Protein AF-A0A212C423-F1 (afdb_monomer_lite)

Foldseek 3Di:
DDDPDDDPVLLVVLLVLLLQQLVCVLVVHDRPDDPVSNVVSVVVCVVVVVVVVSVVVSVVSVVVSVVVVVVVVPPPPVVVVVVVVVVVVPPD

InterPro domains:
  IPR001373 Cullin, N-terminal [PF00888] (15-72)
  IPR016159 Cullin repeat-like-containing domain superfamily [SSF74788] (7-78)
  IPR045093 Cullin [PTHR11932] (7-76)

Organism: Cervus elaphus hippelaphus (NCBI:txid46360)

Sequence (92 aa):
MDRPKLPDNYTQDTWQKLHEAVKAIQSSTSIRYNLEELYQAVENLCSHKVSPTLYQQLRQACEGHVQAQILQFREYPCLHRLTRQCVVSQED

pLDDT: mean 76.85, std 16.86, range [32.97, 92.5]

Structure (mmCIF, N/CA/C/O backbone):
data_AF-A0A212C423-F1
#
_entry.id   AF-A0A212C423-F1
#
loop_
_atom_site.group_PDB
_atom_site.id
_atom_site.type_symbol
_atom_site.label_atom_id
_atom_site.label_alt_id
_atom_site.label_comp_id
_atom_site.label_asym_id
_atom_site.label_entity_id
_atom_site.label_seq_id
_atom_site.pdbx_PDB_ins_code
_atom_site.Cartn_x
_atom_site.Cartn_y
_atom_site.Cartn_z
_atom_site.occupancy
_atom_site.B_iso_or_equiv
_atom_site.auth_seq_id
_atom_site.auth_comp_id
_atom_site.auth_asym_id
_atom_site.auth_atom_id
_atom_site.pdbx_PDB_model_num
ATOM 1 N N . MET A 1 1 ? 20.681 -1.976 -20.406 1.00 32.97 1 MET A N 1
ATOM 2 C CA . MET A 1 1 ? 19.966 -3.259 -20.270 1.00 32.97 1 MET A CA 1
ATOM 3 C C . MET A 1 1 ? 18.503 -2.930 -20.051 1.00 32.97 1 MET A C 1
ATOM 5 O O . MET A 1 1 ? 18.134 -2.558 -18.944 1.00 32.97 1 MET A O 1
ATOM 9 N N . ASP A 1 2 ? 17.720 -2.926 -21.129 1.00 50.91 2 ASP A N 1
ATOM 10 C CA . ASP A 1 2 ? 16.283 -2.651 -21.075 1.00 50.91 2 ASP A CA 1
ATOM 11 C C . ASP A 1 2 ? 15.601 -3.885 -20.472 1.00 50.91 2 ASP A C 1
ATOM 13 O O . ASP A 1 2 ? 15.713 -4.989 -21.009 1.00 50.91 2 ASP A O 1
ATOM 17 N N . ARG A 1 3 ? 15.011 -3.731 -19.284 1.00 60.34 3 ARG A N 1
ATOM 18 C CA . ARG A 1 3 ? 14.243 -4.800 -18.641 1.00 60.34 3 ARG A CA 1
ATOM 19 C C . ARG A 1 3 ? 12.963 -4.956 -19.475 1.00 60.34 3 ARG A C 1
ATOM 21 O O . ARG A 1 3 ? 12.351 -3.929 -19.768 1.00 60.34 3 ARG A O 1
ATOM 28 N N . PRO A 1 4 ? 12.574 -6.173 -19.899 1.00 63.25 4 PRO A N 1
ATOM 29 C CA . PRO A 1 4 ? 11.425 -6.351 -20.782 1.00 63.25 4 PRO A CA 1
ATOM 30 C C . PRO A 1 4 ? 10.204 -5.638 -20.201 1.00 63.25 4 PRO A C 1
ATOM 32 O O . PRO A 1 4 ? 9.946 -5.728 -18.998 1.00 63.25 4 PRO A O 1
ATOM 35 N N . LYS A 1 5 ? 9.481 -4.889 -21.043 1.00 60.78 5 LYS A N 1
ATOM 36 C CA . LYS A 1 5 ? 8.247 -4.216 -20.628 1.00 60.78 5 LYS A CA 1
ATOM 37 C C . LYS A 1 5 ? 7.296 -5.273 -20.080 1.00 60.78 5 LYS A C 1
ATOM 39 O O . LYS A 1 5 ? 6.866 -6.163 -20.811 1.00 60.78 5 LYS A O 1
ATOM 44 N N . LEU A 1 6 ? 7.023 -5.184 -18.782 1.00 65.56 6 LEU A N 1
ATOM 45 C CA . LEU A 1 6 ? 6.002 -5.994 -18.139 1.00 65.56 6 LEU A CA 1
ATOM 46 C C . LEU A 1 6 ? 4.656 -5.678 -18.802 1.00 65.56 6 LEU A C 1
ATOM 48 O O . LEU A 1 6 ? 4.426 -4.524 -19.177 1.00 65.56 6 LEU A O 1
ATOM 52 N N . PRO A 1 7 ? 3.782 -6.676 -18.972 1.00 67.94 7 PRO A N 1
ATOM 53 C CA . PRO A 1 7 ? 2.445 -6.427 -19.482 1.00 67.94 7 PRO A CA 1
ATOM 54 C C . PRO A 1 7 ? 1.684 -5.521 -18.498 1.00 67.94 7 PRO A C 1
ATOM 56 O O . PRO A 1 7 ? 1.901 -5.593 -17.286 1.00 67.94 7 PRO A O 1
ATOM 59 N N . ASP A 1 8 ? 0.818 -4.642 -19.010 1.00 66.81 8 ASP A N 1
ATOM 60 C CA . ASP A 1 8 ? 0.187 -3.568 -18.217 1.00 66.81 8 ASP A CA 1
ATOM 61 C C . ASP A 1 8 ? -0.604 -4.084 -16.999 1.00 66.81 8 ASP A C 1
ATOM 63 O O . ASP A 1 8 ? -0.689 -3.420 -15.965 1.00 66.81 8 ASP A O 1
ATOM 67 N N . ASN A 1 9 ? -1.122 -5.310 -17.082 1.00 76.06 9 ASN A N 1
ATOM 68 C CA . ASN A 1 9 ? -1.827 -5.997 -16.000 1.00 76.06 9 ASN A CA 1
ATOM 69 C C . ASN A 1 9 ? -0.917 -6.424 -14.835 1.00 76.06 9 ASN A C 1
ATOM 71 O O . ASN A 1 9 ? -1.377 -6.475 -13.697 1.00 76.06 9 ASN A O 1
ATOM 75 N N . TYR A 1 10 ? 0.374 -6.668 -15.074 1.00 79.62 10 TYR A N 1
ATOM 76 C CA . TYR A 1 10 ? 1.294 -7.117 -14.029 1.00 79.62 10 TYR A CA 1
ATOM 77 C C . TYR A 1 10 ? 1.436 -6.083 -12.911 1.00 79.62 10 TYR A C 1
ATOM 79 O O . TYR A 1 10 ? 1.478 -6.437 -11.734 1.00 79.62 10 TYR A O 1
ATOM 87 N N . THR A 1 11 ? 1.491 -4.799 -13.269 1.00 80.56 11 THR A N 1
ATOM 88 C CA . THR A 1 11 ? 1.599 -3.701 -12.301 1.00 80.56 11 THR A CA 1
ATOM 89 C C . THR A 1 11 ? 0.395 -3.689 -11.361 1.00 80.56 11 THR A C 1
ATOM 91 O O . THR A 1 11 ? 0.561 -3.592 -10.144 1.00 80.56 11 THR A O 1
ATOM 94 N N . GLN A 1 12 ? -0.810 -3.841 -11.917 1.00 84.19 12 GLN A N 1
ATOM 95 C CA . GLN A 1 12 ? -2.053 -3.862 -11.150 1.00 84.19 12 GLN A CA 1
ATOM 96 C C . GLN A 1 12 ? -2.162 -5.118 -10.278 1.00 84.19 12 GLN A C 1
ATOM 98 O O . GLN A 1 12 ? -2.459 -4.999 -9.091 1.00 84.19 12 GLN A O 1
ATOM 103 N N . ASP A 1 13 ? -1.865 -6.297 -10.825 1.00 87.25 13 ASP A N 1
ATOM 104 C CA . ASP A 1 13 ? -1.924 -7.565 -10.088 1.00 87.25 13 ASP A CA 1
ATOM 105 C C . ASP A 1 13 ? -0.917 -7.590 -8.929 1.00 87.25 13 ASP A C 1
ATOM 107 O O . ASP A 1 13 ? -1.218 -8.035 -7.818 1.00 87.25 13 ASP A O 1
ATOM 111 N N . THR A 1 14 ? 0.287 -7.067 -9.167 1.00 88.44 14 THR A N 1
ATOM 112 C CA . THR A 1 14 ? 1.343 -6.962 -8.152 1.00 88.44 14 THR A CA 1
ATOM 113 C C . THR A 1 14 ? 0.945 -5.982 -7.052 1.00 88.44 14 THR A C 1
ATOM 115 O O . THR A 1 14 ? 1.098 -6.283 -5.865 1.00 88.44 14 THR A O 1
ATOM 118 N N . TRP A 1 15 ? 0.369 -4.836 -7.428 1.00 88.25 15 TRP A N 1
ATOM 119 C CA . TRP A 1 15 ? -0.189 -3.889 -6.467 1.00 88.25 15 TRP A CA 1
ATOM 120 C C . TRP A 1 15 ? -1.326 -4.506 -5.647 1.00 88.25 15 TRP A C 1
ATOM 122 O O . TRP A 1 15 ? -1.364 -4.332 -4.431 1.00 88.25 15 TRP A O 1
ATOM 132 N N . GLN A 1 16 ? -2.224 -5.267 -6.271 1.00 89.62 16 GLN A N 1
ATOM 133 C CA . GLN A 1 16 ? -3.351 -5.889 -5.580 1.00 89.62 16 GLN A CA 1
ATOM 134 C C . GLN A 1 16 ? -2.886 -6.836 -4.467 1.00 89.62 16 GLN A C 1
ATOM 136 O O . GLN A 1 16 ? -3.416 -6.777 -3.357 1.00 89.62 16 GLN A O 1
ATOM 141 N N . LYS A 1 17 ? -1.845 -7.640 -4.718 1.00 90.88 17 LYS A N 1
ATOM 142 C CA . LYS A 1 17 ? -1.231 -8.499 -3.690 1.00 90.88 17 LYS A CA 1
ATOM 143 C C . LYS A 1 17 ? -0.666 -7.690 -2.521 1.00 90.88 17 LYS A C 1
ATOM 145 O O . LYS A 1 17 ? -0.922 -8.022 -1.363 1.00 90.88 17 LYS A O 1
ATOM 150 N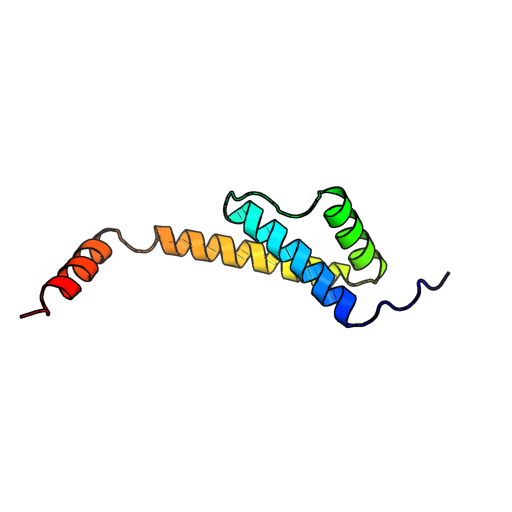 N . LEU A 1 18 ? 0.063 -6.610 -2.813 1.00 91.50 18 LEU A N 1
ATOM 151 C CA . LEU A 1 18 ? 0.608 -5.719 -1.784 1.00 91.50 18 LEU A CA 1
ATOM 152 C C . LEU A 1 18 ? -0.506 -5.053 -0.974 1.00 91.50 18 LEU A C 1
ATOM 154 O O . LEU A 1 18 ? -0.444 -5.026 0.253 1.00 91.50 18 LEU A O 1
ATOM 158 N N . HIS A 1 19 ? -1.550 -4.569 -1.639 1.00 90.75 19 HIS A N 1
ATOM 159 C CA . HIS A 1 19 ? -2.698 -3.946 -0.994 1.00 90.75 19 HIS A CA 1
ATOM 160 C C . HIS A 1 19 ? -3.456 -4.928 -0.089 1.00 90.75 19 HIS A C 1
ATOM 162 O O . HIS A 1 19 ? -3.832 -4.571 1.027 1.00 90.75 19 HIS A O 1
ATOM 168 N N . GLU A 1 20 ? -3.639 -6.180 -0.516 1.00 91.44 20 GLU A N 1
ATOM 169 C CA . GLU A 1 20 ? -4.216 -7.224 0.335 1.00 91.44 20 GLU A CA 1
ATOM 170 C C . GLU A 1 20 ? -3.354 -7.509 1.567 1.00 91.44 20 GLU A C 1
ATOM 172 O O . GLU A 1 20 ? -3.896 -7.641 2.664 1.00 91.44 20 GLU A O 1
ATOM 177 N N . ALA A 1 21 ? -2.028 -7.563 1.412 1.00 91.94 21 ALA A N 1
ATOM 178 C CA . ALA A 1 21 ? -1.116 -7.732 2.539 1.00 91.94 21 ALA A CA 1
ATOM 179 C C . ALA A 1 21 ? -1.193 -6.544 3.516 1.00 91.94 21 ALA A C 1
ATOM 181 O O . ALA A 1 21 ? -1.308 -6.751 4.724 1.00 91.94 21 ALA A O 1
ATOM 182 N N . VAL A 1 22 ? -1.221 -5.306 3.010 1.00 92.25 22 VAL A N 1
ATOM 183 C CA . VAL A 1 22 ? -1.397 -4.092 3.827 1.00 92.25 22 VAL A CA 1
ATOM 184 C C . VAL A 1 22 ? -2.730 -4.123 4.571 1.00 92.25 22 VAL A C 1
ATOM 186 O O . VAL A 1 22 ? -2.765 -3.880 5.776 1.00 92.25 22 VAL A O 1
ATOM 189 N N . LYS A 1 23 ? -3.822 -4.488 3.894 1.00 89.75 23 LYS A N 1
ATOM 190 C CA . LYS A 1 23 ? -5.145 -4.618 4.515 1.00 89.75 23 LYS A CA 1
ATOM 191 C C . LYS A 1 23 ? -5.170 -5.712 5.582 1.00 89.75 23 LYS A C 1
ATOM 193 O O . LYS A 1 23 ? -5.820 -5.542 6.616 1.00 89.75 23 LYS A O 1
ATOM 198 N N . ALA A 1 24 ? -4.463 -6.818 5.349 1.00 91.44 24 ALA A N 1
ATOM 199 C CA . ALA A 1 24 ? -4.356 -7.898 6.316 1.00 91.44 24 ALA A CA 1
ATOM 200 C C . ALA A 1 24 ? -3.646 -7.429 7.594 1.00 91.44 24 ALA A C 1
ATOM 202 O O . ALA A 1 24 ? -4.173 -7.657 8.684 1.00 91.44 24 ALA A O 1
ATOM 203 N N . ILE A 1 25 ? -2.538 -6.689 7.454 1.00 90.88 25 ILE A N 1
ATOM 204 C CA . ILE A 1 25 ? -1.804 -6.055 8.564 1.00 90.88 25 ILE A CA 1
ATOM 205 C C . ILE A 1 25 ? -2.703 -5.073 9.321 1.00 90.88 25 ILE A C 1
ATOM 207 O O . ILE A 1 25 ? -2.828 -5.162 10.538 1.00 90.88 25 ILE A O 1
ATOM 211 N N . GLN A 1 26 ? -3.364 -4.168 8.599 1.00 88.62 26 GLN A N 1
ATOM 2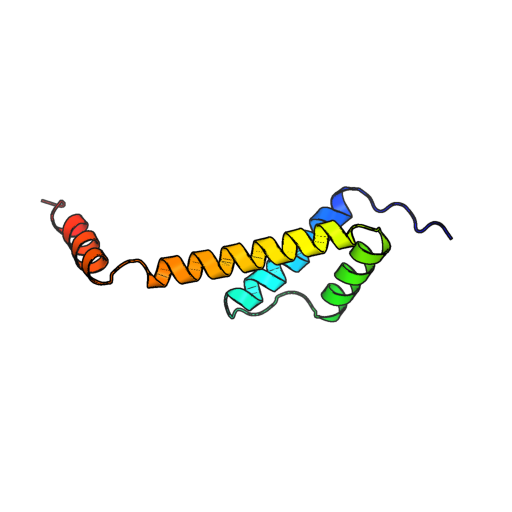12 C CA . GLN A 1 26 ? -4.287 -3.175 9.159 1.00 88.62 26 GLN A CA 1
ATOM 213 C C . GLN A 1 26 ? -5.439 -3.810 9.951 1.00 88.62 26 GLN A C 1
ATOM 215 O O . GLN A 1 26 ? -5.901 -3.258 10.945 1.00 88.62 26 GLN A O 1
ATOM 220 N N . SER A 1 27 ? -5.907 -4.979 9.517 1.00 87.50 27 SER A N 1
ATOM 221 C CA . SER A 1 27 ? -6.997 -5.712 10.169 1.00 87.50 27 SER A CA 1
ATOM 222 C C . SER A 1 27 ? -6.503 -6.680 11.251 1.00 87.50 27 SER A C 1
ATOM 224 O O . SER A 1 27 ? -7.309 -7.430 11.797 1.00 87.50 27 SER A O 1
ATOM 226 N N . SER A 1 28 ? -5.197 -6.706 11.546 1.00 90.50 28 SER A N 1
ATOM 227 C CA . SER A 1 28 ? -4.561 -7.686 12.442 1.00 90.50 28 SER A CA 1
ATOM 228 C C . SER A 1 28 ? -4.882 -9.140 12.064 1.00 90.50 28 SER A C 1
ATOM 230 O O . SER A 1 28 ? -5.091 -9.999 12.919 1.00 90.50 28 SER A O 1
ATOM 232 N N . THR A 1 29 ? -4.942 -9.416 10.761 1.00 90.00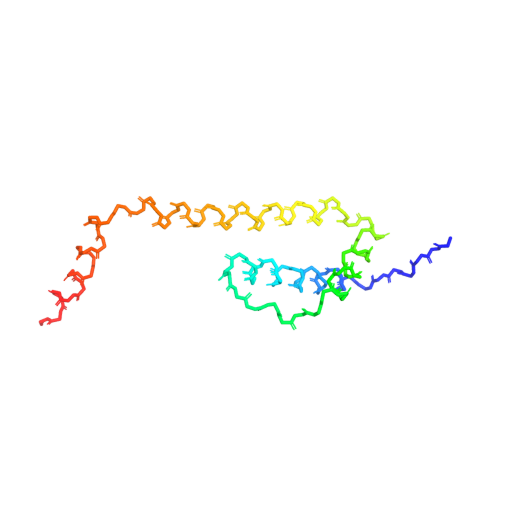 29 THR A N 1
ATOM 233 C CA . THR A 1 29 ? -5.213 -10.742 10.186 1.00 90.00 29 THR A CA 1
ATOM 234 C C . THR A 1 29 ? -3.957 -11.334 9.547 1.00 90.00 29 THR A C 1
ATOM 236 O O . THR A 1 29 ? -3.005 -10.623 9.228 1.00 90.00 29 THR A O 1
ATOM 239 N N . SER A 1 30 ? -3.945 -12.655 9.359 1.00 89.56 30 SER A N 1
ATOM 240 C CA . SER A 1 30 ? -2.807 -13.355 8.758 1.00 89.56 30 SER A CA 1
ATOM 241 C C . SER A 1 30 ? -2.609 -12.965 7.289 1.00 89.56 30 SER A C 1
ATOM 243 O O . SER A 1 30 ? -3.556 -12.934 6.499 1.00 89.56 30 SER A O 1
ATOM 245 N N . ILE A 1 31 ? -1.357 -12.695 6.918 1.00 90.19 31 ILE A N 1
ATOM 246 C CA . ILE A 1 31 ? -0.959 -12.426 5.537 1.00 90.19 31 ILE A CA 1
ATOM 247 C C . ILE A 1 31 ? -0.864 -13.765 4.800 1.00 90.19 31 ILE A C 1
ATOM 249 O O . ILE A 1 31 ? -0.118 -14.653 5.201 1.00 90.19 31 ILE A O 1
ATOM 253 N N . ARG A 1 32 ? -1.619 -13.905 3.705 1.00 86.31 32 ARG A N 1
ATOM 254 C CA . ARG A 1 32 ? -1.672 -15.137 2.892 1.00 86.31 32 ARG A CA 1
ATOM 255 C C . ARG A 1 32 ? -0.468 -15.324 1.964 1.00 86.31 32 ARG A C 1
ATOM 257 O O . ARG A 1 32 ? -0.275 -16.410 1.431 1.00 86.31 32 ARG A O 1
ATOM 264 N N . TYR A 1 33 ? 0.293 -14.258 1.741 1.00 87.31 33 TYR A N 1
ATOM 265 C CA . TYR A 1 33 ? 1.442 -14.215 0.841 1.00 87.31 33 TYR A CA 1
ATOM 266 C C . TYR A 1 33 ? 2.742 -14.358 1.625 1.00 87.31 33 TYR A C 1
ATOM 268 O O . TYR A 1 33 ? 2.825 -13.918 2.776 1.00 87.31 33 TYR A O 1
ATOM 276 N N . ASN A 1 34 ? 3.765 -14.943 1.003 1.00 90.75 34 ASN A N 1
ATOM 277 C CA . ASN A 1 34 ? 5.071 -15.016 1.643 1.00 90.75 34 ASN A CA 1
ATOM 278 C C . ASN A 1 34 ? 5.791 -13.655 1.577 1.00 90.75 34 ASN A C 1
ATOM 280 O O . ASN A 1 34 ? 5.549 -12.842 0.685 1.00 90.75 34 ASN A O 1
ATOM 284 N N . LEU A 1 35 ? 6.651 -13.383 2.562 1.00 89.06 35 LEU A N 1
ATOM 285 C CA . LEU A 1 35 ? 7.307 -12.079 2.682 1.00 89.06 35 LEU A CA 1
ATOM 286 C C . LEU A 1 35 ? 8.267 -11.807 1.519 1.00 89.06 35 LEU A C 1
ATOM 288 O O . LEU A 1 35 ? 8.332 -10.681 1.039 1.00 89.06 35 LEU A O 1
ATOM 292 N N . GLU A 1 36 ? 8.977 -12.828 1.046 1.00 90.44 36 GLU A N 1
ATOM 293 C CA . GLU A 1 36 ? 9.950 -12.707 -0.043 1.00 90.44 36 GLU A CA 1
ATOM 294 C C . GLU A 1 36 ? 9.280 -12.312 -1.368 1.00 90.44 36 GLU A C 1
ATOM 296 O O . GLU A 1 36 ? 9.736 -11.393 -2.045 1.00 90.44 36 GLU A O 1
ATOM 301 N N . GLU A 1 37 ? 8.119 -12.892 -1.673 1.00 88.06 37 GLU A N 1
ATOM 302 C CA . GLU A 1 37 ? 7.261 -12.518 -2.797 1.00 88.06 37 GLU A CA 1
ATOM 303 C C . GLU A 1 37 ? 6.802 -11.064 -2.703 1.00 88.06 37 GLU A C 1
ATOM 305 O O . GLU A 1 37 ? 6.770 -10.368 -3.718 1.00 88.06 37 GLU A O 1
ATOM 310 N N . LEU A 1 38 ? 6.456 -10.583 -1.503 1.00 90.69 38 LEU A N 1
ATOM 311 C CA . LEU A 1 38 ? 6.067 -9.186 -1.301 1.00 90.69 38 LEU A CA 1
ATOM 312 C C . LEU A 1 38 ? 7.260 -8.240 -1.496 1.00 90.69 38 LEU A C 1
ATOM 314 O O . LEU A 1 38 ? 7.106 -7.192 -2.125 1.00 90.69 38 LEU A O 1
ATOM 318 N N . TYR A 1 39 ? 8.453 -8.609 -1.023 1.00 89.94 39 TYR A N 1
ATOM 319 C CA . TYR A 1 39 ? 9.667 -7.823 -1.262 1.00 89.94 39 TYR A CA 1
ATOM 320 C C . TYR A 1 39 ? 10.018 -7.764 -2.752 1.00 89.94 39 TYR A C 1
ATOM 322 O O . TYR A 1 39 ? 10.256 -6.676 -3.282 1.00 89.94 39 TYR A O 1
ATOM 330 N N . GLN A 1 40 ? 9.960 -8.898 -3.449 1.00 88.62 40 GLN A N 1
ATOM 331 C CA . GLN A 1 40 ? 10.228 -8.974 -4.884 1.00 88.62 40 GLN A CA 1
ATOM 332 C C . GLN A 1 40 ? 9.180 -8.203 -5.708 1.00 88.62 40 GLN A C 1
ATOM 334 O O . GLN A 1 40 ? 9.520 -7.526 -6.680 1.00 88.62 40 GLN A O 1
ATOM 339 N N . ALA A 1 41 ? 7.908 -8.243 -5.302 1.00 88.38 41 ALA A N 1
ATOM 340 C CA . ALA A 1 41 ? 6.834 -7.447 -5.894 1.00 88.38 41 ALA A CA 1
ATOM 341 C C . ALA A 1 41 ? 7.131 -5.939 -5.826 1.00 88.38 41 ALA A C 1
ATOM 343 O O . ALA A 1 41 ? 7.015 -5.234 -6.833 1.00 88.38 41 ALA A O 1
ATOM 344 N N . VAL A 1 42 ? 7.565 -5.445 -4.662 1.00 88.56 42 VAL A N 1
ATOM 345 C CA . VAL A 1 42 ? 7.960 -4.038 -4.484 1.00 88.56 42 VAL A CA 1
ATOM 346 C C . VAL A 1 42 ? 9.194 -3.700 -5.319 1.00 88.56 42 VAL A C 1
ATOM 348 O O . VAL A 1 42 ? 9.212 -2.661 -5.980 1.00 88.56 42 VAL A O 1
ATOM 351 N N . GLU A 1 43 ? 10.209 -4.565 -5.330 1.00 88.69 43 GLU A N 1
ATOM 352 C CA . GLU A 1 43 ? 11.424 -4.359 -6.124 1.00 88.69 43 GLU A CA 1
ATOM 353 C C . GLU A 1 43 ? 11.110 -4.241 -7.623 1.00 88.69 43 GLU A C 1
ATOM 355 O O . GLU A 1 43 ? 11.619 -3.339 -8.299 1.00 88.69 43 GLU A O 1
ATOM 360 N N . ASN A 1 44 ? 10.222 -5.097 -8.133 1.00 86.06 44 ASN A N 1
ATOM 361 C CA . ASN A 1 44 ? 9.778 -5.055 -9.522 1.00 86.06 44 ASN A CA 1
ATOM 362 C C . ASN A 1 44 ? 9.029 -3.751 -9.828 1.00 86.06 44 ASN A C 1
ATOM 364 O O . ASN A 1 44 ? 9.360 -3.069 -10.797 1.00 86.06 44 ASN A O 1
ATOM 368 N N . LEU A 1 45 ? 8.081 -3.332 -8.988 1.00 84.88 45 LEU A N 1
ATOM 369 C CA . LEU A 1 45 ? 7.357 -2.070 -9.198 1.00 84.88 45 LEU A CA 1
ATOM 370 C C . LEU A 1 45 ? 8.292 -0.849 -9.169 1.00 84.88 45 LEU A C 1
ATOM 372 O O . LEU A 1 45 ? 8.191 0.044 -10.018 1.00 84.88 45 LEU A O 1
ATOM 376 N N . CYS A 1 46 ? 9.252 -0.832 -8.243 1.00 85.25 46 CYS A N 1
ATOM 377 C CA . CYS A 1 46 ? 10.245 0.235 -8.147 1.00 85.25 46 CYS A CA 1
ATOM 378 C C . CYS A 1 46 ? 11.193 0.258 -9.355 1.00 85.25 46 CYS A C 1
ATOM 380 O O . CYS A 1 46 ? 11.494 1.326 -9.895 1.00 85.25 46 CYS A O 1
ATOM 382 N N . SER A 1 47 ? 11.616 -0.916 -9.829 1.00 81.75 47 SER A N 1
ATOM 383 C CA . SER A 1 47 ? 12.484 -1.060 -11.006 1.00 81.75 47 SER A CA 1
ATOM 384 C C . SER A 1 47 ? 11.835 -0.533 -12.290 1.00 81.75 47 SER A C 1
ATOM 386 O O . SER A 1 47 ? 12.535 -0.060 -13.185 1.00 81.75 47 SER A O 1
ATOM 388 N N . HIS A 1 48 ? 10.503 -0.569 -12.373 1.00 80.94 48 HIS A N 1
ATOM 389 C CA . HIS A 1 48 ? 9.723 -0.109 -13.526 1.00 80.94 48 HIS A CA 1
ATOM 390 C C . HIS A 1 48 ? 9.280 1.365 -13.432 1.00 80.94 48 HIS A C 1
ATOM 392 O O . HIS A 1 48 ? 8.415 1.797 -14.189 1.00 80.94 48 HIS A O 1
ATOM 398 N N . LYS A 1 49 ? 9.891 2.163 -12.539 1.00 77.81 49 LYS A N 1
ATOM 399 C CA . LYS A 1 49 ? 9.571 3.590 -12.311 1.00 77.81 49 LYS A CA 1
ATOM 400 C C . LYS A 1 49 ? 8.131 3.847 -11.839 1.00 77.81 49 LYS A C 1
ATOM 402 O O . LYS A 1 49 ? 7.645 4.971 -11.945 1.00 77.81 49 LYS A O 1
ATOM 407 N N . VAL A 1 50 ? 7.473 2.839 -11.263 1.00 79.31 50 VAL A N 1
ATOM 408 C CA . VAL A 1 50 ? 6.135 2.961 -10.651 1.00 79.31 50 VAL A CA 1
ATOM 409 C C . VAL A 1 50 ? 6.234 3.392 -9.177 1.00 79.31 50 VAL A C 1
ATOM 411 O O . VAL A 1 50 ? 5.224 3.613 -8.518 1.00 79.31 50 VAL A O 1
ATOM 414 N N . SER A 1 51 ? 7.448 3.596 -8.650 1.00 80.50 51 SER A N 1
ATOM 415 C CA . SER A 1 51 ? 7.713 4.0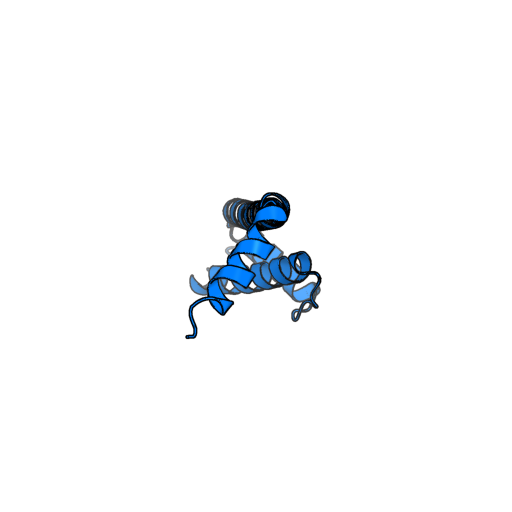32 -7.271 1.00 80.50 51 SER A CA 1
ATOM 416 C C . SER A 1 51 ? 6.866 5.219 -6.778 1.00 80.50 51 SER A C 1
ATOM 418 O O . SER A 1 51 ? 6.320 5.116 -5.678 1.00 80.50 51 SER A O 1
ATOM 420 N N . PRO A 1 52 ? 6.717 6.340 -7.523 1.00 86.75 52 PRO A N 1
ATOM 421 C CA . PRO A 1 52 ? 5.913 7.466 -7.041 1.00 86.75 52 PRO A CA 1
ATOM 422 C C . PRO A 1 52 ? 4.429 7.101 -6.900 1.00 86.75 52 PRO A C 1
ATOM 424 O O . PRO A 1 52 ? 3.803 7.459 -5.903 1.00 86.75 52 PRO A O 1
ATOM 427 N N . THR A 1 53 ? 3.879 6.341 -7.850 1.00 86.12 53 THR A N 1
ATOM 428 C CA . THR A 1 53 ? 2.497 5.845 -7.797 1.00 86.12 53 THR A CA 1
ATOM 429 C C . THR A 1 53 ? 2.313 4.859 -6.647 1.00 86.12 53 THR A C 1
ATOM 431 O O . THR A 1 53 ? 1.366 4.996 -5.878 1.00 86.12 53 THR A O 1
ATOM 434 N N . LEU A 1 54 ? 3.254 3.926 -6.471 1.00 87.12 54 LEU A N 1
ATOM 435 C CA . LEU A 1 54 ? 3.243 2.948 -5.383 1.00 87.12 54 LEU A CA 1
ATOM 436 C C . LEU A 1 54 ? 3.178 3.635 -4.012 1.00 87.12 54 LEU A C 1
ATOM 438 O O . LEU A 1 54 ? 2.367 3.269 -3.163 1.00 87.12 54 LEU A O 1
ATOM 442 N N . TYR A 1 55 ? 3.997 4.671 -3.809 1.00 89.38 55 TYR A N 1
ATOM 443 C CA . TYR A 1 55 ? 3.986 5.444 -2.569 1.00 89.38 55 TYR A CA 1
ATOM 444 C C . TYR A 1 55 ? 2.642 6.144 -2.335 1.00 89.38 55 TYR A C 1
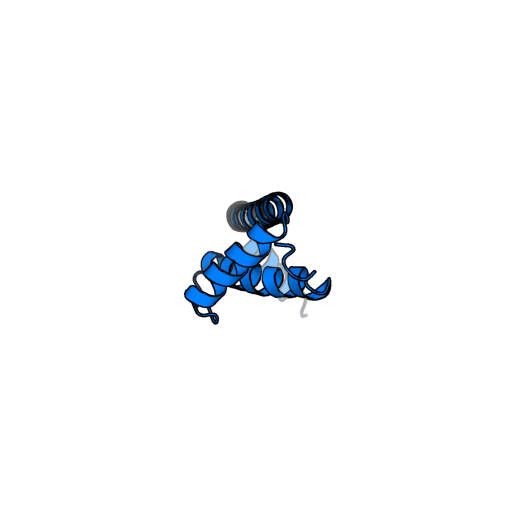ATOM 446 O O . TYR A 1 55 ? 2.097 6.077 -1.232 1.00 89.38 55 TYR A O 1
ATOM 454 N N . GLN A 1 56 ? 2.084 6.792 -3.363 1.00 90.69 56 GLN A N 1
ATOM 455 C CA . GLN A 1 56 ? 0.780 7.452 -3.254 1.00 90.69 56 GLN A CA 1
ATOM 456 C C . GLN A 1 56 ? -0.332 6.464 -2.889 1.00 90.69 56 GLN A C 1
ATOM 458 O O . GLN A 1 56 ? -1.143 6.766 -2.014 1.00 90.69 56 GLN A O 1
ATOM 463 N N . GLN A 1 57 ? -0.348 5.281 -3.505 1.00 89.12 57 GLN A N 1
ATOM 464 C CA . GLN A 1 57 ? -1.362 4.268 -3.225 1.00 89.12 57 GLN A CA 1
ATOM 465 C C . GLN A 1 57 ? -1.221 3.678 -1.813 1.00 89.12 57 GLN A C 1
ATOM 467 O O . GLN A 1 57 ? -2.221 3.532 -1.111 1.00 89.12 57 GLN A O 1
ATOM 472 N N . LEU A 1 58 ? 0.008 3.400 -1.353 1.00 91.38 58 LEU A N 1
ATOM 473 C CA . LEU A 1 58 ? 0.263 2.965 0.028 1.00 91.38 58 LEU A CA 1
ATOM 474 C C . LEU A 1 58 ? -0.194 4.016 1.038 1.00 91.38 58 LEU A C 1
ATOM 476 O O . LEU A 1 58 ? -0.863 3.692 2.019 1.00 91.38 58 LEU A O 1
ATOM 480 N N . ARG A 1 59 ? 0.129 5.285 0.775 1.00 92.50 59 ARG A N 1
ATOM 481 C CA . ARG A 1 59 ? -0.293 6.400 1.620 1.00 92.50 59 ARG A CA 1
ATOM 482 C C . ARG A 1 59 ? -1.817 6.484 1.706 1.00 92.50 59 ARG A C 1
ATOM 484 O O . ARG A 1 59 ? -2.342 6.546 2.812 1.00 92.50 59 ARG A O 1
ATOM 491 N N . GLN A 1 60 ? -2.516 6.430 0.573 1.00 91.44 60 GLN A N 1
ATOM 492 C CA . GLN A 1 60 ? -3.982 6.450 0.536 1.00 91.44 60 GLN A CA 1
ATOM 493 C C . GLN A 1 60 ? -4.602 5.264 1.285 1.00 91.44 60 GLN A C 1
ATOM 495 O O . GLN A 1 60 ? -5.560 5.454 2.033 1.00 91.44 60 GLN A O 1
ATOM 500 N N . ALA A 1 61 ? -4.050 4.056 1.137 1.00 90.44 61 ALA A N 1
ATOM 501 C CA . ALA A 1 61 ? -4.531 2.875 1.854 1.00 90.44 61 ALA A CA 1
ATOM 502 C C . ALA A 1 61 ? -4.389 3.030 3.380 1.00 90.44 61 ALA A C 1
ATOM 504 O O . ALA A 1 61 ? -5.282 2.637 4.133 1.00 90.44 61 ALA A O 1
ATOM 505 N N . CYS A 1 62 ? -3.290 3.628 3.848 1.00 90.94 62 CYS A N 1
ATOM 506 C CA . CYS A 1 62 ? -3.092 3.937 5.265 1.00 90.94 62 CYS A CA 1
ATOM 507 C C . CYS A 1 62 ? -4.016 5.061 5.754 1.00 90.94 62 CYS A C 1
ATOM 509 O O . CYS A 1 62 ? -4.644 4.914 6.800 1.00 90.94 62 CYS A O 1
ATOM 511 N N . GLU A 1 63 ? -4.137 6.159 5.005 1.00 92.31 63 GLU A N 1
ATOM 512 C CA . GLU A 1 63 ? -5.018 7.284 5.352 1.00 92.31 63 GLU A CA 1
ATOM 513 C C . GLU A 1 63 ? -6.483 6.844 5.446 1.00 92.31 63 GLU A C 1
ATOM 515 O O . GLU A 1 63 ? -7.150 7.149 6.434 1.00 92.31 63 GLU A O 1
ATOM 520 N N . GLY A 1 64 ? -6.961 6.064 4.472 1.00 89.81 64 GLY A N 1
ATOM 521 C CA . GLY A 1 64 ? -8.319 5.524 4.473 1.00 89.81 64 GLY A CA 1
ATOM 522 C C . GLY A 1 64 ? -8.586 4.611 5.670 1.00 89.81 64 GLY A C 1
ATOM 523 O O . GLY A 1 64 ? -9.642 4.712 6.296 1.00 89.81 64 GLY A O 1
ATOM 524 N N . HIS A 1 65 ? -7.615 3.771 6.042 1.00 89.62 65 HIS A N 1
ATOM 525 C CA . HIS A 1 65 ? -7.733 2.927 7.228 1.00 89.62 65 HIS A CA 1
ATOM 526 C C . HIS A 1 65 ? -7.815 3.752 8.519 1.00 89.62 65 HIS A C 1
ATOM 528 O O . HIS A 1 65 ? -8.726 3.545 9.320 1.00 89.62 65 HIS A O 1
ATOM 534 N N . VAL A 1 66 ? -6.918 4.727 8.701 1.00 88.75 66 VAL A N 1
ATOM 535 C CA . VAL A 1 66 ? -6.918 5.602 9.885 1.00 88.75 66 VAL A CA 1
ATOM 536 C C . VAL A 1 66 ? -8.215 6.408 9.967 1.00 88.75 66 VAL A C 1
ATOM 538 O O . VAL A 1 66 ? -8.817 6.491 11.035 1.00 88.75 66 VAL A O 1
ATOM 541 N N . GLN A 1 67 ? -8.695 6.960 8.850 1.00 88.69 67 GLN A N 1
ATOM 542 C CA . GLN A 1 67 ? -9.960 7.692 8.810 1.00 88.69 67 GLN A CA 1
ATOM 543 C C . GLN A 1 67 ? -11.151 6.797 9.183 1.00 88.69 67 GLN A C 1
ATOM 545 O O . GLN A 1 67 ? -11.995 7.217 9.976 1.00 88.69 67 GLN A O 1
ATOM 550 N N . ALA A 1 68 ? -11.205 5.565 8.669 1.00 85.25 68 ALA A N 1
ATOM 551 C CA . ALA A 1 68 ? -12.244 4.599 9.024 1.00 85.25 68 ALA A CA 1
ATOM 552 C C . ALA A 1 68 ? -12.207 4.234 10.518 1.00 85.25 68 ALA A C 1
ATOM 554 O O . ALA A 1 68 ? -13.255 4.194 11.164 1.00 85.25 68 ALA A O 1
ATOM 555 N N . GLN A 1 69 ? -11.014 4.049 11.094 1.00 82.19 69 GLN A N 1
ATOM 556 C CA . GLN A 1 69 ? -10.876 3.824 12.534 1.00 82.19 69 GLN A CA 1
ATOM 557 C C . GLN A 1 69 ? -11.314 5.046 13.350 1.00 82.19 69 GLN A C 1
ATOM 559 O O . GLN A 1 69 ? -12.001 4.897 14.354 1.00 82.19 69 GLN A O 1
ATOM 564 N N . ILE A 1 70 ? -11.003 6.269 12.914 1.00 82.75 70 ILE A N 1
ATOM 565 C CA . ILE A 1 70 ? -11.474 7.485 13.594 1.00 82.75 70 ILE A CA 1
ATOM 566 C C . ILE A 1 70 ? -13.004 7.579 13.566 1.00 82.75 70 ILE A C 1
ATOM 568 O O . ILE A 1 70 ? -13.594 7.968 14.573 1.00 82.75 70 ILE A O 1
ATOM 572 N N . LEU A 1 71 ? -13.658 7.225 12.453 1.00 75.88 71 LEU A N 1
ATOM 573 C CA . LEU A 1 71 ? -15.124 7.192 12.372 1.00 75.88 71 LEU A CA 1
ATOM 574 C C . LEU A 1 71 ? -15.721 6.210 13.387 1.00 75.88 71 LEU A C 1
ATOM 576 O O . LEU A 1 71 ? -16.660 6.577 14.090 1.00 75.88 71 LEU A O 1
ATOM 580 N N . GLN A 1 72 ? -15.111 5.030 13.544 1.00 66.88 72 GLN A N 1
ATOM 581 C CA . GLN A 1 72 ? -15.506 4.048 14.560 1.00 66.88 72 GLN A CA 1
ATOM 582 C C . GLN A 1 72 ? -15.469 4.624 15.988 1.00 66.88 72 GLN A C 1
ATOM 584 O O . GLN A 1 72 ? -16.294 4.253 16.818 1.00 66.88 72 GLN A O 1
ATOM 589 N N . PHE A 1 73 ? -14.541 5.541 16.283 1.00 67.88 73 PHE A N 1
ATOM 590 C CA . PHE A 1 73 ? -14.451 6.203 17.592 1.00 67.88 73 PHE A CA 1
ATOM 591 C C . PHE A 1 73 ? -15.276 7.497 17.702 1.00 67.88 73 PHE A C 1
ATOM 593 O O . PHE A 1 73 ? -15.569 7.936 18.815 1.00 67.88 73 PHE A O 1
ATOM 600 N N . ARG A 1 74 ? -15.628 8.139 16.579 1.00 61.50 74 ARG A N 1
ATOM 601 C CA . ARG A 1 74 ? -16.399 9.397 16.538 1.00 61.50 74 ARG A CA 1
ATOM 602 C C . ARG A 1 74 ? -17.909 9.196 16.541 1.00 61.50 74 ARG A C 1
ATOM 604 O O . ARG A 1 74 ? -18.626 10.135 16.885 1.00 61.50 74 ARG A O 1
ATOM 611 N N . GLU A 1 75 ? -18.402 8.017 16.177 1.00 53.56 75 GLU A N 1
ATOM 612 C CA . GLU A 1 75 ? -19.797 7.669 16.428 1.00 53.56 75 GLU A CA 1
ATOM 613 C C . GLU A 1 75 ? -20.017 7.576 17.940 1.00 53.56 75 GLU A C 1
ATOM 615 O O . GLU A 1 75 ? -19.628 6.620 18.608 1.00 53.56 75 GLU A O 1
ATOM 620 N N . TYR A 1 76 ? -20.610 8.632 18.497 1.00 50.25 76 TYR A N 1
ATOM 621 C CA . TYR A 1 76 ? -20.984 8.705 19.900 1.00 50.25 76 TYR A CA 1
ATOM 622 C C . TYR A 1 76 ? -21.743 7.426 20.308 1.00 50.25 76 TYR A C 1
ATOM 624 O O . TYR A 1 76 ? -22.800 7.138 19.732 1.00 50.25 76 TYR A O 1
ATOM 632 N N . PRO A 1 77 ? -21.287 6.699 21.350 1.00 53.25 77 PRO A N 1
ATOM 633 C CA . PRO A 1 77 ? -21.942 5.488 21.864 1.00 53.25 77 PRO A CA 1
ATOM 634 C C . PRO A 1 77 ? -23.428 5.671 22.207 1.00 53.25 77 PRO A C 1
ATOM 636 O O . PRO A 1 77 ? -24.177 4.700 22.320 1.00 53.25 77 PRO A O 1
ATOM 639 N N . CYS A 1 78 ? -23.866 6.920 22.370 1.00 52.50 78 CYS A N 1
ATOM 640 C CA . CYS A 1 78 ? -25.236 7.282 22.688 1.00 52.50 78 CYS A CA 1
ATOM 641 C C . CYS A 1 78 ? -26.233 6.985 21.552 1.00 52.50 78 CYS A C 1
ATOM 643 O O . CYS A 1 78 ? -27.393 6.719 21.855 1.00 52.50 78 CYS A O 1
ATOM 645 N N . LEU A 1 79 ? -25.823 6.977 20.273 1.00 51.66 79 LEU A N 1
ATOM 646 C CA . LEU A 1 79 ? -26.762 6.756 19.158 1.00 51.66 79 LEU A CA 1
ATOM 647 C C . LEU A 1 79 ? -26.939 5.275 18.779 1.00 51.66 79 LEU A C 1
ATOM 649 O O . LEU A 1 79 ? -28.014 4.893 18.329 1.00 51.66 79 LEU A O 1
ATOM 653 N N . HIS A 1 80 ? -25.935 4.419 19.011 1.00 49.91 80 HIS A N 1
ATOM 654 C CA . HIS A 1 80 ? -25.997 2.998 18.628 1.00 49.91 80 HIS A CA 1
ATOM 655 C C . HIS A 1 80 ? -27.009 2.187 19.464 1.00 49.91 80 HIS A C 1
ATOM 657 O O . HIS A 1 80 ? -27.583 1.211 18.979 1.00 49.91 80 HIS A O 1
ATOM 663 N N . ARG A 1 81 ? -27.281 2.585 20.720 1.00 47.03 81 ARG A N 1
ATOM 664 C CA . ARG A 1 81 ? -28.384 1.977 21.493 1.00 47.03 81 ARG A CA 1
ATOM 665 C C . ARG A 1 81 ? -29.754 2.381 20.959 1.00 47.03 81 ARG A C 1
ATOM 667 O O . ARG A 1 81 ? -30.647 1.547 20.955 1.00 47.03 81 ARG A O 1
ATOM 674 N N . LEU A 1 82 ? -29.913 3.616 20.488 1.00 51.19 82 LEU A N 1
ATOM 675 C CA . LEU A 1 82 ? -31.182 4.098 19.943 1.00 51.19 82 LEU A CA 1
ATOM 676 C C . LEU A 1 82 ? -31.471 3.499 18.564 1.00 51.19 82 LEU A C 1
ATOM 678 O O . LEU A 1 82 ? -32.590 3.059 18.336 1.00 51.19 82 LEU A O 1
ATOM 682 N N . THR A 1 83 ? -30.480 3.372 17.678 1.00 53.44 83 THR A N 1
ATOM 683 C CA . THR A 1 83 ? -30.705 2.755 16.360 1.00 53.44 83 THR A CA 1
ATOM 684 C C . THR A 1 83 ? -30.983 1.257 16.449 1.00 53.44 83 THR A C 1
ATOM 686 O O . THR A 1 83 ? -31.878 0.787 15.757 1.00 53.44 83 THR A O 1
ATOM 689 N N . ARG A 1 84 ? -30.324 0.502 17.344 1.00 48.03 84 ARG A N 1
ATOM 690 C CA . ARG A 1 84 ? -30.705 -0.905 17.587 1.00 48.03 84 ARG A CA 1
ATOM 691 C C . ARG A 1 84 ? -32.086 -1.057 18.231 1.00 48.03 84 ARG A C 1
ATOM 693 O O . ARG A 1 84 ? -32.756 -2.041 17.945 1.00 48.03 84 ARG A O 1
ATOM 700 N N . GLN A 1 85 ? -32.515 -0.117 19.074 1.00 47.38 85 GLN A N 1
ATOM 701 C CA . GLN A 1 85 ? -33.845 -0.171 19.687 1.00 47.38 85 GLN A CA 1
ATOM 702 C C . GLN A 1 85 ? -34.951 0.249 18.703 1.00 47.38 85 GLN A C 1
ATOM 704 O O . GLN A 1 85 ? -36.030 -0.331 18.734 1.00 47.38 85 GLN A O 1
ATOM 709 N N . CYS A 1 86 ? -34.684 1.192 17.792 1.00 45.06 86 CYS A N 1
ATOM 710 C CA . CYS A 1 86 ? -35.666 1.638 16.798 1.00 45.06 86 CYS A CA 1
ATOM 711 C C . CYS A 1 86 ? -36.010 0.570 15.752 1.00 45.06 86 CYS A C 1
ATOM 713 O O . CYS A 1 86 ? -37.145 0.555 15.294 1.00 45.06 86 CYS A O 1
ATOM 715 N N . VAL A 1 87 ? -35.088 -0.336 15.396 1.00 52.44 87 VAL A N 1
ATOM 716 C CA . VAL A 1 87 ? -35.415 -1.434 14.462 1.00 52.44 87 VAL A CA 1
ATOM 717 C C . VAL A 1 87 ? -36.327 -2.477 15.124 1.00 52.44 87 VAL A C 1
ATOM 719 O O . VAL A 1 87 ? -37.179 -3.041 14.456 1.00 52.44 87 VAL A O 1
ATOM 722 N N . VAL A 1 88 ? -36.216 -2.685 16.443 1.00 55.34 88 VAL A N 1
ATOM 723 C CA . VAL A 1 88 ? -37.048 -3.664 17.174 1.00 55.34 88 VAL A CA 1
ATOM 724 C C . VAL A 1 88 ? -38.451 -3.123 17.497 1.00 55.34 88 VAL A C 1
ATOM 726 O O . VAL A 1 88 ? -39.361 -3.898 17.752 1.00 55.34 88 VAL A O 1
ATOM 729 N N . SER A 1 89 ? -38.669 -1.804 17.468 1.00 47.22 89 SER A N 1
ATOM 730 C CA . SER A 1 89 ? -39.984 -1.192 17.738 1.00 47.22 89 SER A CA 1
ATOM 731 C C . SER A 1 89 ? -40.890 -1.038 16.508 1.00 47.22 89 SER A C 1
ATOM 733 O O . SER A 1 89 ? -41.913 -0.366 16.607 1.00 47.22 89 SER A O 1
ATOM 735 N N . GLN A 1 90 ? -40.523 -1.607 15.357 1.00 42.44 90 GLN A N 1
ATOM 736 C CA . GLN A 1 90 ? -41.298 -1.486 14.115 1.00 42.44 90 GLN A CA 1
ATOM 737 C C . GLN A 1 90 ? -41.706 -2.843 13.513 1.00 42.44 90 GLN A C 1
ATOM 739 O O . GLN A 1 90 ? -42.073 -2.913 12.343 1.00 42.44 90 GLN A O 1
A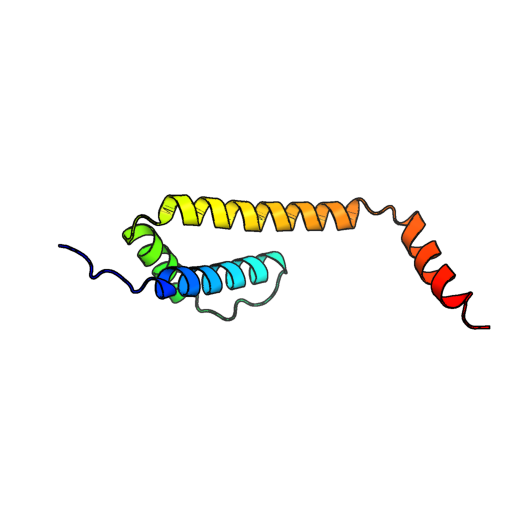TOM 744 N N . GLU A 1 91 ? -41.659 -3.901 14.325 1.00 48.31 91 GLU A N 1
ATOM 745 C CA . GLU A 1 91 ? -42.292 -5.197 14.064 1.00 48.31 91 GLU A CA 1
ATOM 746 C C . GLU A 1 91 ? -43.465 -5.376 15.049 1.00 48.31 91 GLU A C 1
ATOM 748 O O . GLU A 1 91 ? -43.363 -6.122 16.020 1.00 48.31 91 GLU A O 1
ATOM 753 N N . ASP A 1 92 ? -44.551 -4.634 14.817 1.00 40.59 92 ASP A N 1
ATOM 754 C CA . ASP A 1 92 ? -45.905 -4.908 15.333 1.00 40.59 92 ASP A CA 1
ATOM 755 C C . ASP A 1 92 ? -46.861 -4.949 14.129 1.00 40.59 92 ASP A C 1
ATOM 757 O O . ASP A 1 92 ? -46.794 -4.004 13.300 1.00 40.59 92 ASP A O 1
#

Secondary structure (DSSP, 8-state):
-------HHHHHHHHHHHHHHHHHHHTT----S-HHHHHHHHHHHHHTT-HHHHHHHHHHHHHHHHHHHHHHHHS-HHHHHHHHHHHHTT--

Radius of gyration: 20.29 Å; chains: 1; bounding box: 66×24×44 Å